Protein AF-A0A3C0UBR4-F1 (afdb_monomer_lite)

Structure (mmCIF, N/CA/C/O backbone):
data_AF-A0A3C0UBR4-F1
#
_entry.id   AF-A0A3C0UBR4-F1
#
loop_
_atom_site.group_PDB
_atom_site.id
_atom_site.type_symbol
_atom_site.label_atom_id
_atom_site.label_alt_id
_atom_site.label_comp_id
_atom_site.label_asym_id
_atom_site.label_entity_id
_atom_site.label_seq_id
_atom_site.pdbx_PDB_ins_code
_atom_site.Cartn_x
_atom_site.Cartn_y
_atom_site.Cartn_z
_atom_site.occupancy
_atom_site.B_iso_or_equiv
_atom_site.auth_seq_id
_atom_site.auth_comp_id
_atom_site.auth_asym_id
_atom_site.auth_atom_id
_atom_site.pdbx_PDB_model_num
ATOM 1 N N . MET A 1 1 ? -21.553 17.119 -10.581 1.00 35.16 1 MET A N 1
ATOM 2 C CA . MET A 1 1 ? -21.509 15.640 -10.669 1.00 35.16 1 MET A CA 1
ATOM 3 C C . MET A 1 1 ? -20.080 15.086 -10.530 1.00 35.16 1 MET A C 1
ATOM 5 O O . MET A 1 1 ? -19.732 14.144 -11.221 1.00 35.16 1 MET A O 1
ATOM 9 N N . LEU A 1 2 ? -19.242 15.634 -9.637 1.00 35.72 2 LEU A N 1
ATOM 10 C CA . LEU A 1 2 ? -17.884 15.113 -9.362 1.00 35.72 2 LEU A CA 1
ATOM 11 C C . LEU A 1 2 ? -17.558 15.084 -7.852 1.00 35.72 2 LEU A C 1
ATOM 13 O O . LEU A 1 2 ? -16.400 14.986 -7.473 1.00 35.72 2 LEU A O 1
ATOM 17 N N . ALA A 1 3 ? -18.575 15.182 -6.986 1.00 43.53 3 ALA A N 1
ATOM 18 C CA . ALA A 1 3 ? -18.410 15.227 -5.527 1.00 43.53 3 ALA A CA 1
ATOM 19 C C . ALA A 1 3 ? -18.902 13.953 -4.803 1.00 43.53 3 ALA A C 1
ATOM 21 O O . ALA A 1 3 ? -18.812 13.879 -3.586 1.00 43.53 3 ALA A O 1
ATOM 22 N N . GLU A 1 4 ? -19.396 12.944 -5.533 1.00 45.22 4 GLU A N 1
ATOM 23 C CA . GLU A 1 4 ? -19.959 11.699 -4.966 1.00 45.22 4 GLU A CA 1
ATOM 24 C C . GLU A 1 4 ? -19.059 10.468 -5.170 1.00 45.22 4 GLU A C 1
ATOM 26 O O . GLU A 1 4 ? -19.512 9.333 -5.120 1.00 45.22 4 GLU A O 1
ATOM 31 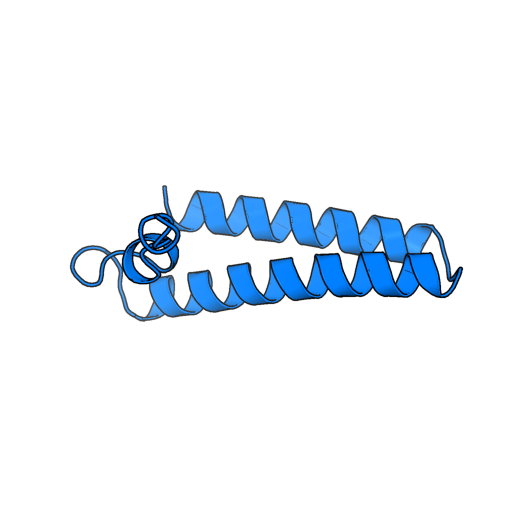N N . MET A 1 5 ? -17.756 10.673 -5.364 1.00 45.44 5 MET A N 1
ATOM 32 C CA . MET A 1 5 ? -16.751 9.632 -5.099 1.00 45.44 5 MET A CA 1
ATOM 33 C C . MET A 1 5 ? -16.010 9.950 -3.799 1.00 45.44 5 MET A C 1
ATOM 35 O O . MET A 1 5 ? -14.786 9.859 -3.717 1.00 45.44 5 MET A O 1
ATOM 39 N N . GLY A 1 6 ? -16.756 10.391 -2.785 1.00 45.59 6 GLY A N 1
ATOM 40 C CA . GLY A 1 6 ? -16.232 10.571 -1.442 1.00 45.59 6 GLY A CA 1
ATOM 41 C C . GLY A 1 6 ? -15.907 9.206 -0.858 1.00 45.59 6 GLY A C 1
ATOM 42 O O . GLY A 1 6 ? -16.743 8.618 -0.183 1.00 45.59 6 GLY A O 1
ATOM 43 N N . PHE A 1 7 ? -14.706 8.691 -1.136 1.00 54.62 7 PHE A N 1
ATOM 44 C CA . PHE A 1 7 ? -14.103 7.673 -0.288 1.00 54.62 7 PHE A CA 1
ATOM 45 C C . PHE A 1 7 ? -14.128 8.242 1.123 1.00 54.62 7 PHE A C 1
ATOM 47 O O . PHE A 1 7 ? -13.425 9.206 1.435 1.00 54.62 7 PHE A O 1
ATOM 54 N N . ASN A 1 8 ? -15.017 7.705 1.946 1.00 63.88 8 ASN A N 1
ATOM 55 C CA . ASN A 1 8 ? -15.150 8.136 3.312 1.00 63.88 8 ASN A CA 1
ATOM 56 C C . ASN A 1 8 ? -13.884 7.654 4.021 1.00 63.88 8 ASN A C 1
ATOM 58 O O . ASN A 1 8 ? -13.739 6.474 4.327 1.00 63.88 8 ASN A O 1
ATOM 62 N N . PHE A 1 9 ? -12.911 8.551 4.195 1.00 63.06 9 PHE A N 1
ATOM 63 C CA . PHE A 1 9 ? -11.622 8.231 4.817 1.00 63.06 9 PHE A CA 1
ATOM 64 C C . PHE A 1 9 ? -11.800 7.549 6.180 1.00 63.06 9 PHE A C 1
ATOM 66 O O . PHE A 1 9 ? -10.969 6.738 6.576 1.00 63.06 9 PHE A O 1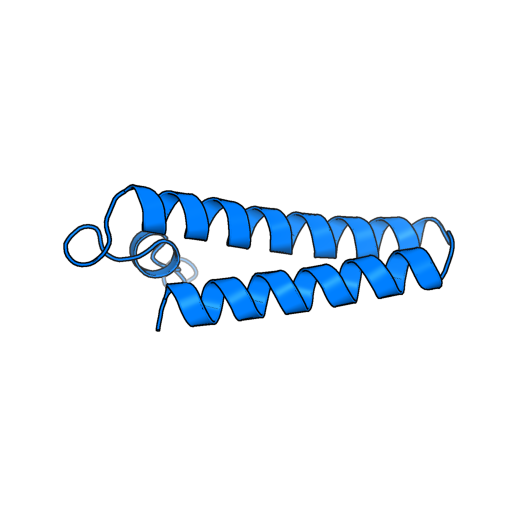
ATOM 73 N N . TYR A 1 10 ? -12.907 7.841 6.864 1.00 63.56 10 TYR A N 1
ATOM 74 C CA . TYR A 1 10 ? -13.312 7.186 8.102 1.00 63.56 10 TYR A CA 1
ATOM 75 C C . TYR A 1 10 ? -13.559 5.682 7.931 1.00 63.56 10 TYR A C 1
ATOM 77 O O . TYR A 1 10 ? -13.085 4.900 8.750 1.00 63.56 10 TYR A O 1
ATOM 85 N N . ASP A 1 11 ? -14.195 5.269 6.837 1.00 68.50 11 ASP A N 1
ATOM 86 C CA . ASP A 1 11 ? -14.427 3.854 6.529 1.00 68.50 11 ASP A CA 1
ATOM 87 C C . ASP A 1 11 ? -13.132 3.167 6.062 1.00 68.50 11 ASP A C 1
ATOM 89 O O . ASP A 1 11 ? -12.917 1.990 6.332 1.00 68.50 11 ASP A O 1
ATOM 93 N N . LEU A 1 12 ? -12.222 3.913 5.420 1.00 69.00 12 LEU A N 1
ATOM 94 C CA . LEU A 1 12 ? 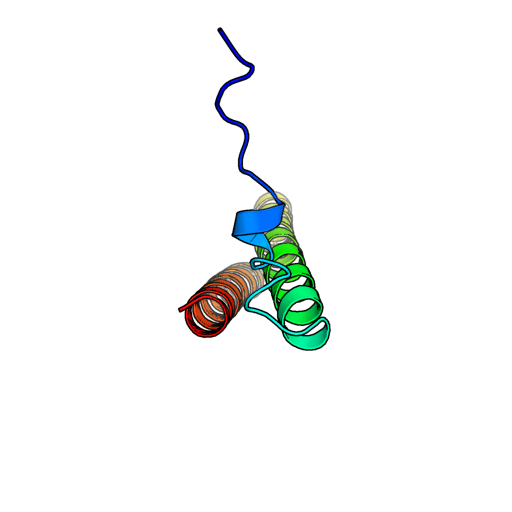-10.919 3.405 4.975 1.00 69.00 12 LEU A CA 1
ATOM 95 C C . LEU A 1 12 ? -9.944 3.167 6.146 1.00 69.00 12 LEU A C 1
ATOM 97 O O . LEU A 1 12 ? -9.115 2.262 6.103 1.00 69.00 12 LEU A O 1
ATOM 101 N N . ILE A 1 13 ? -10.009 3.987 7.192 1.00 74.06 13 ILE A N 1
ATOM 102 C CA . ILE A 1 13 ? -9.122 3.891 8.363 1.00 74.06 13 ILE A CA 1
ATOM 103 C C . ILE A 1 13 ? -9.693 2.925 9.418 1.00 74.06 13 ILE A C 1
ATOM 105 O O . ILE A 1 13 ? -8.933 2.351 10.199 1.00 74.06 13 ILE A O 1
ATOM 109 N N . GLY A 1 14 ? -11.009 2.718 9.416 1.00 64.12 14 GLY A N 1
ATOM 110 C CA . GLY A 1 14 ? -11.744 1.937 10.406 1.00 64.12 14 GLY A CA 1
ATOM 111 C C . GLY A 1 14 ? -12.625 2.841 11.269 1.00 64.12 14 GLY A C 1
ATOM 112 O O . GLY A 1 14 ? -12.174 3.884 11.760 1.00 64.12 14 GLY A O 1
ATOM 113 N N . ASN A 1 15 ? -13.883 2.426 11.449 1.00 71.88 15 ASN A N 1
ATOM 114 C CA . ASN A 1 15 ? -14.893 3.146 12.222 1.00 71.88 15 ASN A CA 1
ATOM 115 C C . ASN A 1 15 ? -14.417 3.364 13.669 1.00 71.88 15 ASN A C 1
ATOM 117 O O . ASN A 1 15 ? -13.999 2.423 14.344 1.00 71.88 15 ASN A O 1
ATOM 121 N N . GLU A 1 16 ? -14.505 4.602 14.161 1.00 67.44 16 GLU A N 1
ATOM 122 C CA . GLU A 1 16 ? -14.034 4.980 15.502 1.00 67.44 16 GLU A CA 1
ATOM 123 C C . GLU A 1 16 ? -14.766 4.243 16.631 1.00 67.44 16 GLU A C 1
ATOM 125 O O . GLU A 1 16 ? -14.248 4.149 17.741 1.00 67.44 16 GLU A O 1
ATOM 130 N N . LEU A 1 17 ? -15.971 3.741 16.347 1.00 68.19 17 LEU A N 1
ATOM 131 C CA . LEU A 1 17 ? -16.798 3.000 17.297 1.00 68.19 17 LEU A CA 1
ATOM 132 C C . LEU A 1 17 ? -16.403 1.520 17.417 1.00 68.19 17 LEU A C 1
ATOM 134 O O . LEU A 1 17 ? -16.708 0.899 18.432 1.00 68.19 17 LEU A O 1
ATOM 138 N N . GLU A 1 18 ? -15.740 0.961 16.403 1.00 71.38 18 GLU A N 1
ATOM 139 C CA . GLU A 1 18 ? -15.418 -0.472 16.315 1.00 71.38 18 GLU A CA 1
ATOM 140 C C . GLU A 1 18 ? -13.919 -0.743 16.476 1.00 71.38 18 GLU A C 1
ATOM 142 O O . GLU A 1 18 ? -13.531 -1.755 17.058 1.00 71.38 18 GLU A O 1
ATOM 147 N N . PHE A 1 19 ? -13.068 0.179 16.021 1.00 75.75 19 PHE A N 1
ATOM 148 C CA . PHE A 1 19 ? -11.620 0.005 16.019 1.00 75.75 19 PHE A CA 1
ATOM 149 C C . PHE A 1 19 ? -10.927 0.887 17.057 1.00 75.75 19 PHE A C 1
ATOM 151 O O . PHE A 1 19 ? -11.157 2.097 17.141 1.00 75.75 19 PHE A O 1
ATOM 158 N N . SER A 1 20 ? -9.996 0.291 17.811 1.00 83.62 20 SER A N 1
ATOM 159 C CA . SER A 1 20 ? -9.117 1.046 18.707 1.00 83.62 20 SER A CA 1
ATOM 160 C C . SER A 1 20 ? -8.224 2.0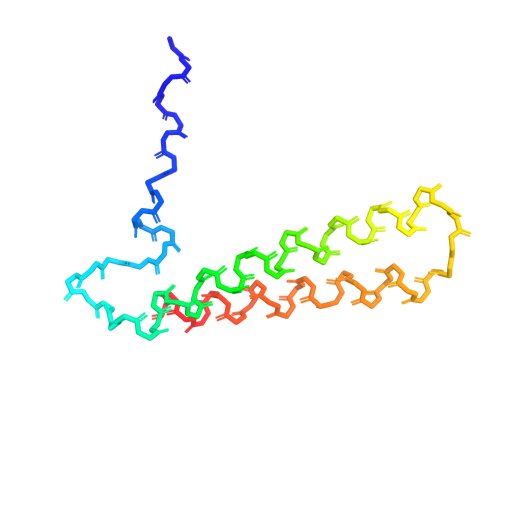15 17.920 1.00 83.62 20 SER A C 1
ATOM 162 O O . SER A 1 20 ? -7.935 1.813 16.737 1.00 83.62 20 SER A O 1
ATOM 164 N N . LEU A 1 21 ? -7.735 3.065 18.590 1.00 80.81 21 LEU A N 1
ATOM 165 C CA . LEU A 1 21 ? -6.806 4.030 17.983 1.00 80.81 21 LEU A CA 1
ATOM 166 C C . LEU A 1 21 ? -5.566 3.354 17.374 1.00 80.81 21 LEU A C 1
ATOM 168 O O . LEU A 1 21 ? -5.074 3.803 16.343 1.00 80.81 21 LEU A O 1
ATOM 172 N N . GLU A 1 22 ? -5.092 2.263 17.978 1.00 84.75 22 GLU A N 1
ATOM 173 C CA . GLU A 1 22 ? -3.938 1.498 17.498 1.00 84.75 22 GLU A CA 1
ATOM 174 C C . GLU A 1 22 ? -4.201 0.844 16.133 1.00 84.75 22 GLU A C 1
ATOM 176 O O . GLU A 1 22 ? -3.362 0.944 15.240 1.00 84.75 22 GLU A O 1
ATOM 181 N N . HIS A 1 23 ? -5.383 0.250 15.930 1.00 84.38 23 HIS A N 1
ATOM 182 C CA . HIS A 1 23 ? -5.761 -0.367 14.650 1.00 84.38 23 HIS A CA 1
ATOM 183 C C . HIS A 1 23 ? -5.928 0.678 13.551 1.00 84.38 23 HIS A C 1
ATOM 185 O O . HIS A 1 23 ? -5.469 0.497 12.425 1.00 84.38 23 HIS A O 1
ATOM 191 N N . ARG A 1 24 ? -6.520 1.823 13.894 1.00 83.31 24 ARG A N 1
ATOM 192 C CA . ARG A 1 24 ? -6.668 2.949 12.968 1.00 83.31 24 ARG A CA 1
ATOM 193 C C . ARG A 1 24 ? -5.309 3.505 12.543 1.00 83.31 24 ARG A C 1
ATOM 195 O O . ARG A 1 24 ? -5.091 3.767 11.363 1.00 83.31 24 ARG A O 1
ATOM 202 N N . LEU A 1 25 ? -4.372 3.640 13.484 1.00 88.38 25 LEU A N 1
ATOM 203 C CA . LEU A 1 25 ? -3.003 4.064 13.191 1.00 88.38 25 LEU A CA 1
ATOM 204 C C . LEU A 1 25 ? -2.276 3.044 12.301 1.00 88.38 25 LEU A C 1
ATOM 206 O O . LEU A 1 25 ? -1.620 3.438 11.337 1.00 88.38 25 LEU A O 1
ATOM 210 N N . LEU A 1 26 ? -2.431 1.747 12.583 1.00 90.19 26 LEU A N 1
ATOM 211 C CA . LEU A 1 26 ? -1.892 0.677 11.747 1.00 90.19 26 LEU A CA 1
ATOM 212 C C . LEU A 1 26 ? -2.443 0.764 10.317 1.00 90.19 26 LEU A C 1
ATOM 214 O O . LEU A 1 26 ? -1.660 0.781 9.373 1.00 90.19 26 LEU A O 1
ATOM 218 N N . ASN A 1 27 ? -3.760 0.900 10.150 1.00 89.75 27 ASN A N 1
ATOM 219 C CA . ASN A 1 27 ? -4.403 1.027 8.840 1.00 89.75 27 ASN A CA 1
ATOM 220 C C . ASN A 1 27 ? -3.868 2.225 8.050 1.00 89.75 27 ASN A C 1
ATOM 222 O O . ASN A 1 27 ? -3.551 2.089 6.869 1.00 89.75 27 ASN A O 1
ATOM 226 N N . ILE A 1 28 ? -3.681 3.374 8.708 1.00 89.44 28 ILE A N 1
ATOM 227 C CA . ILE A 1 28 ? -3.054 4.554 8.097 1.00 89.44 28 ILE A CA 1
ATOM 228 C C . ILE A 1 28 ? -1.643 4.209 7.604 1.00 89.44 28 ILE A C 1
ATOM 230 O O . ILE A 1 28 ? -1.325 4.452 6.442 1.00 89.44 28 ILE A O 1
ATOM 234 N N . ILE A 1 29 ? -0.804 3.610 8.454 1.00 92.44 29 ILE A N 1
ATOM 235 C CA . ILE A 1 29 ? 0.572 3.239 8.090 1.00 92.44 29 ILE A CA 1
ATOM 236 C C . ILE A 1 29 ? 0.585 2.253 6.915 1.00 92.44 29 ILE A C 1
ATOM 238 O O . ILE A 1 29 ? 1.395 2.411 6.004 1.00 92.44 29 ILE A O 1
ATOM 242 N N . LEU A 1 30 ? -0.317 1.270 6.902 1.00 92.62 30 LEU A N 1
ATOM 243 C CA . LEU A 1 30 ? -0.416 0.273 5.835 1.00 92.62 30 LEU A CA 1
ATOM 244 C C . LEU A 1 30 ? -0.809 0.909 4.496 1.00 92.62 30 LEU A C 1
ATOM 246 O O . LEU A 1 30 ? -0.166 0.633 3.483 1.00 92.62 30 LEU A O 1
ATOM 250 N N . ILE A 1 31 ? -1.797 1.810 4.490 1.00 91.06 31 ILE A N 1
ATOM 251 C CA . ILE A 1 31 ? -2.223 2.540 3.286 1.00 91.06 31 ILE A CA 1
ATOM 252 C C . ILE A 1 31 ? -1.091 3.433 2.765 1.00 91.06 31 ILE A C 1
ATOM 254 O O . ILE A 1 31 ? -0.771 3.407 1.576 1.00 91.06 31 ILE A O 1
ATOM 258 N N . PHE A 1 32 ? -0.448 4.208 3.643 1.00 93.81 32 PHE A N 1
ATOM 259 C CA . PHE A 1 32 ? 0.671 5.063 3.243 1.00 93.81 32 PHE A CA 1
ATOM 260 C C . PHE A 1 32 ? 1.859 4.243 2.737 1.00 93.81 32 PHE A C 1
ATOM 262 O O . PHE A 1 32 ? 2.438 4.579 1.704 1.00 93.81 32 PHE A O 1
ATOM 269 N N . GLY A 1 33 ? 2.196 3.147 3.416 1.00 94.00 33 GLY A N 1
ATOM 270 C CA . GLY A 1 33 ? 3.250 2.231 2.995 1.00 94.00 33 GLY A CA 1
ATOM 271 C C . GLY A 1 33 ? 2.968 1.616 1.625 1.00 94.00 33 GLY A C 1
ATOM 272 O O . GLY A 1 33 ? 3.868 1.553 0.792 1.00 94.00 33 GLY A O 1
ATOM 273 N N .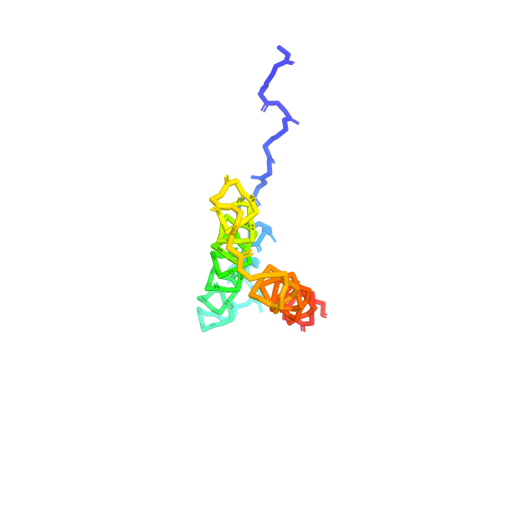 PHE A 1 34 ? 1.720 1.221 1.358 1.00 94.25 34 PHE A N 1
ATOM 274 C CA . PHE A 1 34 ? 1.292 0.706 0.057 1.00 94.25 34 PHE A CA 1
ATOM 275 C C . PHE A 1 34 ? 1.491 1.737 -1.059 1.00 94.25 34 PHE A C 1
ATOM 277 O O . PHE A 1 34 ? 2.119 1.440 -2.078 1.00 94.25 34 PHE A O 1
ATOM 284 N N . CYS A 1 35 ? 1.020 2.969 -0.848 1.00 94.06 35 CYS A N 1
ATOM 285 C CA . CYS A 1 35 ? 1.191 4.062 -1.804 1.00 94.06 35 CYS A CA 1
ATOM 286 C C . CYS A 1 35 ? 2.673 4.362 -2.067 1.00 94.06 35 CYS A C 1
ATOM 288 O O . CYS A 1 35 ? 3.069 4.540 -3.220 1.00 94.06 35 CYS A O 1
ATOM 290 N N . LEU A 1 36 ? 3.503 4.374 -1.018 1.00 96.12 36 LEU A N 1
ATOM 291 C CA . LEU A 1 36 ? 4.948 4.564 -1.145 1.00 96.12 36 LEU A CA 1
ATOM 292 C C . LEU A 1 36 ? 5.609 3.412 -1.907 1.00 96.12 36 LEU A C 1
ATOM 294 O O . LEU A 1 36 ? 6.426 3.672 -2.783 1.00 96.12 36 LEU A O 1
ATOM 298 N N . ALA A 1 37 ? 5.234 2.160 -1.640 1.00 96.31 37 ALA A N 1
ATOM 299 C CA . ALA A 1 37 ? 5.777 0.998 -2.337 1.00 96.31 37 ALA A CA 1
ATOM 300 C C . ALA A 1 37 ? 5.454 1.028 -3.841 1.00 96.31 37 ALA A C 1
ATOM 302 O O . ALA A 1 37 ? 6.342 0.795 -4.664 1.00 96.31 37 ALA A O 1
ATOM 303 N N . ILE A 1 38 ? 4.220 1.392 -4.214 1.00 95.44 38 ILE A N 1
ATOM 304 C CA . ILE A 1 38 ? 3.841 1.594 -5.621 1.00 95.44 38 ILE A CA 1
ATOM 305 C C . ILE A 1 38 ? 4.639 2.742 -6.234 1.00 95.44 38 ILE A C 1
ATOM 307 O O . ILE A 1 38 ? 5.204 2.585 -7.315 1.00 95.44 38 ILE A O 1
ATOM 311 N N . TRP A 1 39 ? 4.718 3.886 -5.553 1.00 96.50 39 TRP A N 1
ATOM 312 C CA . TRP A 1 39 ? 5.457 5.043 -6.053 1.00 96.50 39 TRP A CA 1
ATOM 313 C C . TRP A 1 39 ? 6.945 4.733 -6.260 1.00 96.50 39 TRP A C 1
ATOM 315 O O . TRP A 1 39 ? 7.531 5.116 -7.275 1.00 96.50 39 TRP A O 1
ATOM 325 N N . SER A 1 40 ? 7.554 3.985 -5.339 1.00 94.81 40 SER A N 1
ATOM 326 C CA . SER A 1 40 ? 8.921 3.486 -5.467 1.00 94.81 40 SER A CA 1
ATOM 327 C C . SER A 1 40 ? 9.066 2.521 -6.641 1.00 94.81 40 SER A C 1
ATOM 329 O O . SER A 1 40 ? 10.010 2.674 -7.408 1.00 94.81 40 SER A O 1
ATOM 331 N N . ALA A 1 41 ? 8.136 1.581 -6.843 1.00 95.75 41 ALA A N 1
ATOM 332 C CA . ALA A 1 41 ? 8.159 0.685 -8.002 1.00 95.75 41 ALA A CA 1
ATOM 333 C C . ALA A 1 41 ? 8.114 1.469 -9.325 1.00 95.75 41 ALA A C 1
ATOM 335 O O . ALA A 1 41 ? 8.927 1.224 -10.213 1.00 95.75 41 ALA A O 1
ATOM 336 N N . VAL A 1 42 ? 7.209 2.449 -9.426 1.00 95.44 42 VAL A N 1
ATOM 337 C CA . VAL A 1 42 ? 7.064 3.321 -10.602 1.00 95.44 42 VAL A CA 1
ATOM 338 C C . VAL A 1 42 ? 8.334 4.135 -10.838 1.00 95.44 42 VAL A C 1
ATOM 340 O O . VAL A 1 42 ? 8.832 4.179 -11.958 1.00 95.44 42 VAL A O 1
ATOM 343 N N . THR A 1 43 ? 8.898 4.740 -9.792 1.00 95.94 43 THR A N 1
ATOM 344 C CA . THR A 1 43 ? 10.130 5.536 -9.902 1.00 95.94 43 THR A CA 1
ATOM 345 C C . THR A 1 43 ? 11.313 4.667 -10.329 1.00 95.94 43 THR A C 1
ATOM 347 O O . THR A 1 43 ? 12.045 5.043 -11.239 1.00 95.94 43 THR A O 1
ATOM 350 N N . ASN A 1 44 ? 11.473 3.483 -9.729 1.00 95.06 44 ASN A N 1
ATOM 351 C CA . ASN A 1 44 ? 12.526 2.532 -10.092 1.00 95.06 44 ASN A CA 1
ATOM 352 C C . ASN A 1 44 ? 12.391 2.055 -11.545 1.00 95.06 44 ASN A C 1
ATOM 354 O O . ASN A 1 44 ? 13.400 1.913 -12.229 1.00 95.06 44 ASN A O 1
ATOM 358 N N . TYR A 1 45 ? 11.159 1.861 -12.023 1.00 94.06 45 TYR A N 1
ATOM 359 C CA . TYR A 1 45 ? 10.886 1.509 -13.414 1.00 94.06 45 TYR A CA 1
ATOM 360 C C . TYR A 1 45 ? 11.211 2.658 -14.382 1.00 94.06 45 TYR A C 1
ATOM 362 O O . TYR A 1 45 ? 11.848 2.435 -15.404 1.00 94.06 45 TYR A O 1
ATOM 370 N N . ILE A 1 46 ? 10.825 3.897 -14.053 1.00 96.31 46 ILE A N 1
ATOM 371 C CA . ILE A 1 46 ? 11.109 5.084 -14.883 1.00 96.31 46 ILE A CA 1
ATOM 372 C C . ILE A 1 46 ? 12.614 5.357 -14.981 1.00 96.31 46 ILE A C 1
ATOM 374 O O . ILE A 1 46 ? 13.094 5.788 -16.027 1.00 96.31 46 ILE A O 1
ATOM 378 N N . LEU A 1 47 ? 13.351 5.130 -13.894 1.00 96.25 47 LEU A N 1
ATOM 379 C CA . LEU A 1 47 ? 14.800 5.322 -13.838 1.00 96.25 47 LEU A CA 1
ATOM 380 C C . LEU A 1 47 ? 15.595 4.147 -14.430 1.00 96.25 47 LEU A C 1
ATOM 382 O O . LEU A 1 47 ? 16.822 4.204 -14.405 1.00 96.25 47 LEU A O 1
ATOM 386 N N . ASP A 1 48 ? 14.913 3.115 -14.941 1.00 93.62 48 ASP A N 1
ATOM 387 C CA . ASP A 1 48 ? 15.510 1.897 -15.507 1.00 93.62 48 ASP A CA 1
ATOM 388 C C . ASP A 1 48 ? 16.564 1.269 -14.574 1.00 93.62 48 ASP A C 1
ATOM 390 O O . ASP A 1 48 ? 17.667 0.892 -14.971 1.00 93.62 48 ASP A O 1
ATOM 394 N N . LEU A 1 49 ? 16.233 1.230 -13.277 1.00 91.94 49 LEU A N 1
ATOM 395 C CA . LEU A 1 49 ? 17.057 0.587 -12.256 1.00 91.94 49 LEU A CA 1
ATOM 396 C C . LEU A 1 49 ? 16.869 -0.942 -12.303 1.00 91.94 49 LEU A C 1
ATOM 398 O O . LEU A 1 49 ? 16.371 -1.514 -13.270 1.00 91.94 49 LEU A O 1
ATOM 402 N N . ASP A 1 50 ? 17.277 -1.643 -11.246 1.00 93.44 50 ASP A N 1
ATOM 403 C CA . ASP A 1 50 ? 17.192 -3.101 -11.205 1.00 93.44 50 ASP A CA 1
ATOM 404 C C . ASP A 1 50 ? 15.733 -3.606 -11.231 1.00 93.44 50 ASP A C 1
ATOM 406 O O . ASP A 1 50 ? 14.889 -3.229 -10.411 1.00 93.44 50 ASP A O 1
ATOM 410 N N . SER A 1 51 ? 15.447 -4.539 -12.138 1.00 91.19 51 SER A N 1
ATOM 411 C CA . SER A 1 51 ? 14.169 -5.256 -12.209 1.00 91.19 51 SER A CA 1
ATOM 412 C C . SER A 1 51 ? 13.793 -5.978 -10.905 1.00 91.19 51 SER A C 1
ATOM 414 O O . SER A 1 51 ? 12.612 -6.052 -10.560 1.00 91.19 51 SER A O 1
ATOM 416 N N . LEU A 1 52 ? 14.779 -6.457 -10.136 1.00 94.50 52 LEU A N 1
ATOM 417 C CA . LEU A 1 52 ? 14.566 -7.064 -8.823 1.00 94.50 52 LEU A CA 1
ATOM 418 C C . LEU A 1 52 ? 14.109 -6.030 -7.791 1.00 94.50 52 LEU A C 1
ATOM 420 O O . LEU A 1 52 ? 13.274 -6.349 -6.944 1.00 94.50 52 LEU A O 1
ATOM 424 N N . LEU A 1 53 ? 14.594 -4.785 -7.884 1.00 92.69 53 LEU A N 1
ATOM 425 C CA . LEU A 1 53 ? 14.136 -3.683 -7.034 1.00 92.69 53 LEU A CA 1
ATOM 426 C C . LEU A 1 53 ? 12.657 -3.394 -7.301 1.00 92.69 53 LEU A C 1
ATOM 428 O O . LEU A 1 53 ? 11.862 -3.395 -6.362 1.00 92.69 53 LEU A O 1
ATOM 432 N N . VAL A 1 54 ? 12.265 -3.249 -8.570 1.00 94.69 54 VAL A N 1
ATOM 433 C CA . VAL A 1 54 ? 10.858 -3.044 -8.961 1.00 94.69 54 VAL A CA 1
ATOM 434 C C . VAL A 1 54 ? 9.974 -4.198 -8.476 1.00 94.69 54 VAL A C 1
ATOM 436 O O . VAL A 1 54 ? 8.939 -3.959 -7.851 1.00 94.69 54 VAL A O 1
ATOM 439 N N . LEU A 1 55 ? 10.397 -5.447 -8.702 1.00 94.12 55 LEU A N 1
ATOM 440 C CA . LEU A 1 55 ? 9.660 -6.633 -8.264 1.00 94.12 55 LEU A CA 1
ATOM 441 C C . LEU A 1 55 ? 9.488 -6.664 -6.741 1.00 94.12 55 LEU A C 1
ATOM 443 O O . LEU A 1 55 ? 8.390 -6.927 -6.254 1.00 94.12 55 LEU A O 1
ATOM 447 N N . SER A 1 56 ? 10.546 -6.357 -5.986 1.00 95.19 56 SER A N 1
ATOM 448 C CA . SER A 1 56 ? 10.477 -6.322 -4.525 1.00 95.19 56 SER A CA 1
ATOM 449 C C . SER A 1 56 ? 9.489 -5.261 -4.030 1.00 95.19 56 SER A C 1
ATOM 451 O O . SER A 1 56 ? 8.658 -5.569 -3.180 1.00 95.19 56 SER A O 1
ATOM 453 N N . CYS A 1 57 ? 9.481 -4.058 -4.619 1.00 95.56 57 CYS A N 1
ATOM 454 C CA . CYS A 1 57 ? 8.503 -3.017 -4.300 1.00 95.56 57 CYS A CA 1
ATOM 455 C C . CYS A 1 57 ? 7.059 -3.479 -4.552 1.00 95.56 57 CYS A C 1
ATOM 457 O O . CYS A 1 57 ? 6.185 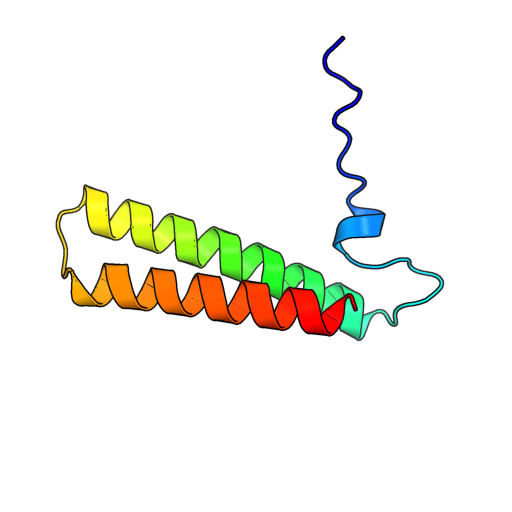-3.231 -3.722 1.00 95.56 57 CYS A O 1
ATOM 459 N N . ILE A 1 58 ? 6.809 -4.190 -5.657 1.00 94.81 58 ILE A N 1
ATOM 460 C CA . ILE A 1 58 ? 5.481 -4.740 -5.968 1.00 94.81 58 ILE A CA 1
ATOM 461 C C . ILE A 1 58 ? 5.077 -5.798 -4.935 1.00 94.81 58 ILE A C 1
ATOM 463 O O . ILE A 1 58 ? 3.957 -5.760 -4.430 1.00 94.81 58 ILE A O 1
ATOM 467 N N . ILE A 1 59 ? 5.984 -6.712 -4.576 1.00 97.06 59 ILE A N 1
ATOM 468 C CA . ILE A 1 59 ? 5.728 -7.728 -3.545 1.00 97.06 59 ILE A CA 1
ATOM 469 C C . ILE A 1 59 ? 5.387 -7.055 -2.209 1.00 97.06 59 ILE A C 1
ATOM 471 O O . ILE A 1 59 ? 4.400 -7.427 -1.576 1.00 97.06 59 ILE A O 1
ATOM 475 N N . TYR A 1 60 ? 6.143 -6.031 -1.800 1.00 95.38 60 TYR A N 1
ATOM 476 C CA . TYR A 1 60 ? 5.857 -5.282 -0.575 1.00 95.38 60 TYR A CA 1
ATOM 477 C C . TYR A 1 60 ? 4.500 -4.578 -0.621 1.00 95.38 60 TYR A C 1
ATOM 479 O O . TYR A 1 60 ? 3.774 -4.616 0.370 1.00 95.38 60 TYR A O 1
ATOM 487 N N . ALA A 1 61 ? 4.113 -3.998 -1.760 1.00 95.25 61 ALA A N 1
ATOM 488 C CA . ALA A 1 61 ? 2.784 -3.417 -1.924 1.00 95.25 61 ALA A CA 1
ATOM 489 C C . ALA A 1 61 ? 1.683 -4.477 -1.725 1.00 95.25 61 ALA A C 1
ATOM 491 O O . ALA A 1 61 ? 0.739 -4.255 -0.971 1.00 95.25 61 ALA A O 1
ATOM 492 N N . VAL A 1 62 ? 1.827 -5.664 -2.321 1.00 95.81 62 VAL A N 1
ATOM 493 C CA . VAL A 1 62 ? 0.858 -6.761 -2.151 1.00 95.81 62 VAL A CA 1
ATOM 494 C C . VAL A 1 62 ? 0.769 -7.217 -0.691 1.00 95.81 62 VAL A C 1
ATOM 496 O O . VAL A 1 62 ? -0.333 -7.395 -0.177 1.00 95.81 62 VAL A O 1
ATOM 499 N N . VAL A 1 63 ? 1.903 -7.361 0.000 1.00 96.38 63 VAL A N 1
ATOM 500 C CA . VAL A 1 63 ? 1.928 -7.738 1.424 1.00 96.38 63 VAL A CA 1
ATOM 501 C C . VAL A 1 63 ? 1.229 -6.686 2.288 1.00 96.38 63 VAL A C 1
ATOM 503 O O . VAL A 1 63 ? 0.411 -7.042 3.131 1.00 96.38 63 VAL A O 1
ATOM 506 N N . LEU A 1 64 ? 1.494 -5.397 2.064 1.00 95.56 64 LEU A N 1
ATOM 507 C CA . LEU A 1 64 ? 0.853 -4.310 2.811 1.00 95.56 64 LEU A CA 1
ATOM 508 C C . LEU A 1 64 ? -0.658 -4.255 2.562 1.00 95.56 64 LEU A C 1
ATOM 510 O O . LEU A 1 64 ? -1.422 -4.068 3.505 1.00 95.56 64 LEU A O 1
ATOM 514 N N . ALA A 1 65 ? -1.094 -4.480 1.321 1.00 92.06 65 ALA A N 1
ATOM 515 C CA . ALA A 1 65 ? -2.511 -4.562 0.982 1.00 92.06 65 ALA A CA 1
ATOM 516 C C . ALA A 1 65 ? -3.198 -5.765 1.650 1.00 92.06 65 ALA A C 1
ATOM 518 O O . ALA A 1 65 ? -4.309 -5.631 2.161 1.00 92.06 65 ALA A O 1
ATOM 519 N N . ALA A 1 66 ? -2.535 -6.925 1.694 1.00 92.44 66 ALA A N 1
ATOM 520 C CA . ALA A 1 66 ? -3.048 -8.106 2.384 1.00 92.44 66 ALA A CA 1
ATOM 521 C C . ALA A 1 66 ? -3.166 -7.873 3.899 1.00 92.44 66 ALA A C 1
ATOM 523 O O . ALA A 1 66 ? -4.197 -8.191 4.482 1.00 92.44 66 ALA A O 1
ATOM 524 N N . LEU A 1 67 ? -2.149 -7.261 4.518 1.00 92.62 67 LEU A N 1
ATOM 525 C CA . LEU A 1 67 ? -2.175 -6.900 5.938 1.00 92.62 67 LEU A CA 1
ATOM 526 C C . LEU A 1 67 ? -3.285 -5.894 6.253 1.00 92.62 67 LEU A C 1
ATOM 528 O O . LEU A 1 67 ? -3.967 -6.026 7.265 1.00 92.62 67 LEU A O 1
ATOM 532 N N . TYR A 1 68 ? -3.493 -4.913 5.374 1.00 90.88 68 TYR A N 1
ATOM 533 C CA . TYR A 1 68 ? -4.586 -3.956 5.507 1.00 90.88 68 TYR A CA 1
ATOM 534 C C . TYR A 1 68 ? -5.944 -4.656 5.435 1.00 90.88 68 TYR A C 1
ATOM 536 O O . TYR A 1 68 ? -6.786 -4.445 6.302 1.00 90.88 68 TYR A O 1
ATOM 544 N N . TYR A 1 69 ? -6.130 -5.558 4.469 1.00 87.12 69 TYR A N 1
ATOM 545 C CA . TYR A 1 69 ? -7.356 -6.344 4.358 1.00 87.12 69 TYR A CA 1
ATOM 546 C C . TYR A 1 69 ? -7.631 -7.160 5.629 1.00 87.12 69 TYR A C 1
ATOM 548 O O . TYR A 1 69 ? -8.737 -7.103 6.150 1.00 87.12 69 TYR A O 1
ATOM 556 N N . THR A 1 70 ? -6.620 -7.841 6.182 1.00 86.75 70 THR A N 1
ATOM 557 C CA . THR A 1 70 ? -6.761 -8.595 7.445 1.00 86.75 70 THR A CA 1
ATOM 558 C C . THR A 1 70 ? -6.946 -7.722 8.684 1.00 86.75 70 THR A C 1
ATOM 560 O O . THR A 1 70 ? -7.319 -8.228 9.731 1.00 86.75 70 THR A O 1
ATOM 563 N N . SER A 1 71 ? -6.611 -6.435 8.602 1.00 85.69 71 SER A N 1
ATOM 564 C CA . SER A 1 71 ? -6.785 -5.480 9.700 1.00 85.69 71 SER A CA 1
ATOM 565 C C . SER A 1 71 ? -8.184 -4.852 9.692 1.00 85.69 71 SER A C 1
ATOM 567 O O . SER A 1 71 ? -8.658 -4.379 10.721 1.00 85.69 71 SER A O 1
ATOM 569 N N . VAL A 1 72 ? -8.844 -4.833 8.529 1.00 78.81 72 VAL A N 1
ATOM 570 C CA . VAL A 1 72 ? -10.190 -4.271 8.341 1.00 78.81 72 VAL A CA 1
ATOM 571 C C . VAL A 1 72 ? -11.292 -5.333 8.442 1.00 78.81 72 VAL A C 1
ATOM 573 O O . VAL A 1 72 ? -12.395 -5.000 8.870 1.00 78.81 72 VAL A O 1
ATOM 576 N N . VAL A 1 73 ? -11.016 -6.578 8.036 1.00 77.69 73 VAL A N 1
ATOM 577 C CA . VAL A 1 73 ? -11.954 -7.722 8.071 1.00 77.69 73 VAL A CA 1
ATOM 578 C C . VAL A 1 73 ? -11.767 -8.544 9.335 1.00 77.69 73 VAL A C 1
ATOM 580 O O . VAL A 1 73 ? -12.798 -8.882 9.957 1.00 77.69 73 VAL A O 1
#

Sequence (73 aa):
MLAEMGFNFYDLIGNELEFSLEHRLLNIILIFGFCLAIWSAVTNYILDLDSLLVLSCIIYAVVLAALYYTSVV

pLDDT: mean 83.45, std 16.31, range [35.16, 97.06]

Radius of gyration: 15.05 Å; chains: 1; bounding box: 39×24×34 Å

Secondary structure (DSSP, 8-state):
--S-----HHHHH--TTTS-HHHHHHHHHHHHHHHHHHHHHHHHHHTT--HHHHHHHHHHHHHHHHHHHHHH-

Foldseek 3Di:
DPPPVPPPVCLQLDPPVPDDPVLSVLSVVLVVLLVVLQVQLVVCVVVVHDPVSNVVSVVSNVVSVVVNVVSND